Protein AF-B0R204-F1 (afdb_monomer_lite)

Radius of gyration: 13.63 Å; chains: 1; bounding box: 33×32×38 Å

Structure (mmCIF, N/CA/C/O backbone):
data_AF-B0R204-F1
#
_entry.id   AF-B0R204-F1
#
loop_
_atom_site.group_PDB
_atom_site.id
_atom_site.type_symbol
_atom_site.label_atom_id
_atom_site.label_alt_id
_atom_site.label_comp_id
_atom_site.label_asym_id
_atom_site.label_entity_id
_atom_site.label_seq_id
_atom_site.pdbx_PDB_ins_code
_atom_site.Cartn_x
_atom_site.Cartn_y
_atom_site.Cartn_z
_atom_site.occupancy
_atom_site.B_iso_or_equiv
_atom_site.auth_seq_id
_atom_site.auth_comp_id
_atom_site.auth_asym_id
_atom_site.auth_atom_id
_atom_site.pdbx_PDB_model_num
ATOM 1 N N . ILE A 1 1 ? 8.962 6.989 15.364 1.00 78.88 1 ILE A N 1
ATOM 2 C CA . ILE A 1 1 ? 8.968 5.540 15.019 1.00 78.88 1 ILE A CA 1
ATOM 3 C C . ILE A 1 1 ? 8.438 5.308 13.603 1.00 78.88 1 ILE A C 1
ATOM 5 O O . ILE A 1 1 ? 9.173 4.751 12.803 1.00 78.88 1 ILE A O 1
ATOM 9 N N . MET A 1 2 ? 7.240 5.795 13.255 1.00 85.25 2 MET A N 1
ATOM 10 C CA . MET A 1 2 ? 6.611 5.587 11.934 1.00 85.25 2 MET A CA 1
ATOM 11 C C . MET A 1 2 ? 7.482 5.983 10.736 1.00 85.25 2 MET A C 1
ATOM 13 O O . MET A 1 2 ? 7.732 5.140 9.885 1.00 85.25 2 MET A O 1
ATOM 17 N N . ASN A 1 3 ? 8.038 7.200 10.724 1.00 84.50 3 ASN A N 1
ATOM 18 C CA . ASN A 1 3 ? 8.973 7.641 9.677 1.00 84.50 3 ASN A CA 1
ATOM 19 C C . ASN A 1 3 ? 10.156 6.685 9.473 1.00 84.50 3 ASN A C 1
ATOM 21 O O . ASN A 1 3 ? 10.536 6.398 8.344 1.00 84.50 3 ASN A O 1
ATOM 25 N N . LYS A 1 4 ? 10.715 6.157 10.568 1.00 86.19 4 LYS A N 1
ATOM 26 C CA . LYS A 1 4 ? 11.833 5.213 10.509 1.00 86.19 4 LYS A CA 1
ATOM 27 C C . LYS A 1 4 ? 11.390 3.870 9.927 1.00 86.19 4 LYS A C 1
ATOM 29 O O . LYS A 1 4 ? 12.041 3.361 9.029 1.00 86.19 4 LYS A O 1
ATOM 34 N N . VAL A 1 5 ? 10.254 3.340 10.386 1.00 86.12 5 VAL A N 1
ATOM 35 C CA . VAL A 1 5 ? 9.701 2.065 9.899 1.00 86.12 5 VAL A CA 1
ATOM 36 C C . VAL A 1 5 ? 9.345 2.143 8.410 1.00 86.12 5 VAL A C 1
ATOM 38 O O . VAL A 1 5 ? 9.687 1.242 7.650 1.00 86.12 5 VAL A O 1
ATOM 41 N N . ILE A 1 6 ? 8.688 3.224 7.982 1.00 86.75 6 ILE A N 1
ATOM 42 C CA . ILE A 1 6 ? 8.312 3.441 6.578 1.00 86.75 6 ILE A CA 1
ATOM 43 C C . ILE A 1 6 ? 9.563 3.656 5.718 1.00 86.75 6 ILE A C 1
ATOM 45 O O . ILE A 1 6 ? 9.682 3.045 4.658 1.00 86.75 6 ILE A O 1
ATOM 49 N N . GLY A 1 7 ? 10.523 4.454 6.194 1.00 86.50 7 GLY A N 1
ATOM 50 C CA . GLY A 1 7 ? 11.797 4.675 5.509 1.00 86.50 7 GLY A CA 1
ATOM 51 C C . GLY A 1 7 ? 12.606 3.389 5.326 1.00 86.50 7 GLY A C 1
ATOM 52 O O . GLY A 1 7 ? 13.080 3.112 4.229 1.00 86.50 7 GLY A O 1
ATOM 53 N N . GLU A 1 8 ? 12.705 2.548 6.358 1.00 88.88 8 GLU A N 1
ATOM 54 C CA . GLU A 1 8 ? 13.385 1.247 6.273 1.00 88.88 8 GLU A CA 1
ATOM 55 C C . GLU A 1 8 ? 12.666 0.253 5.352 1.00 88.88 8 GLU A C 1
ATOM 57 O O . GLU A 1 8 ? 13.317 -0.593 4.741 1.00 88.88 8 GLU A O 1
ATOM 62 N N . PHE A 1 9 ? 11.339 0.343 5.227 1.00 89.06 9 PHE A N 1
ATOM 63 C CA . PHE A 1 9 ? 10.569 -0.481 4.292 1.00 89.06 9 PHE A CA 1
ATOM 64 C C . PHE A 1 9 ? 10.730 -0.028 2.828 1.00 89.06 9 PHE A C 1
ATOM 66 O O . PHE A 1 9 ? 10.777 -0.853 1.907 1.00 89.06 9 PHE A O 1
ATOM 73 N N . LEU A 1 10 ? 10.841 1.284 2.613 1.00 86.12 10 LEU A N 1
ATOM 74 C CA . LEU A 1 10 ? 11.077 1.900 1.307 1.00 86.12 10 LEU A CA 1
ATOM 75 C C . LEU A 1 10 ? 12.533 1.812 0.844 1.00 86.12 10 LEU A C 1
ATOM 77 O O . LEU A 1 10 ? 12.788 1.883 -0.356 1.00 86.12 10 LEU A O 1
ATOM 81 N N . SER A 1 11 ? 13.475 1.651 1.773 1.00 87.06 11 SER A N 1
ATOM 82 C CA . SER A 1 11 ? 14.903 1.648 1.472 1.00 87.06 11 SER A CA 1
ATOM 83 C C . SER A 1 11 ? 15.276 0.581 0.442 1.00 87.06 11 SER A C 1
ATOM 85 O O . SER A 1 11 ? 14.943 -0.599 0.577 1.00 87.06 11 SER A O 1
ATOM 87 N N . ASN A 1 12 ? 16.042 0.993 -0.570 1.00 79.50 12 ASN A N 1
ATOM 88 C CA . ASN A 1 12 ? 16.639 0.085 -1.552 1.00 79.50 12 ASN A CA 1
ATOM 89 C C . ASN A 1 12 ? 17.801 -0.732 -0.966 1.00 79.50 12 ASN A C 1
ATOM 91 O O . ASN A 1 12 ? 18.196 -1.732 -1.551 1.00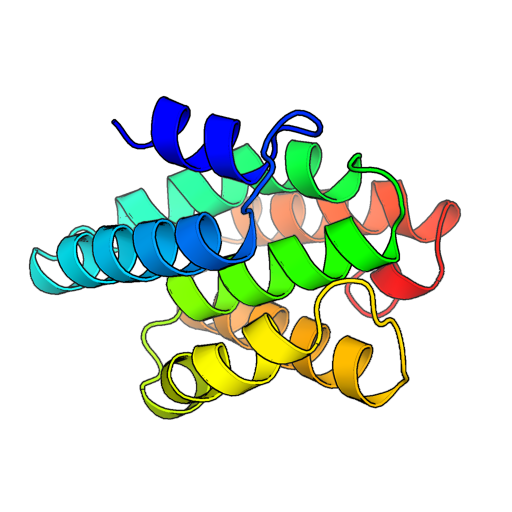 79.50 12 ASN A O 1
ATOM 95 N N . GLN A 1 13 ? 18.331 -0.326 0.192 1.00 82.31 13 GLN A N 1
ATOM 96 C CA . GLN A 1 13 ? 19.404 -1.034 0.894 1.00 82.31 13 GLN A CA 1
ATOM 97 C C . GLN A 1 13 ? 18.877 -2.104 1.859 1.00 82.31 13 GLN A C 1
ATOM 99 O O . GLN A 1 13 ? 19.670 -2.772 2.509 1.00 82.31 13 GLN A O 1
ATOM 104 N N . GLN A 1 14 ? 17.555 -2.254 1.994 1.00 84.38 14 GLN A N 1
ATOM 105 C CA . GLN A 1 14 ? 16.951 -3.215 2.912 1.00 84.38 14 GLN A CA 1
ATOM 106 C C . GLN A 1 14 ? 17.089 -4.649 2.360 1.00 84.38 14 GLN A C 1
ATOM 108 O O . GLN A 1 14 ? 16.403 -4.971 1.388 1.00 84.38 14 GLN A O 1
ATOM 113 N N . PRO A 1 15 ? 17.897 -5.543 2.970 1.00 84.81 15 PRO A N 1
ATOM 114 C CA . PRO A 1 15 ? 18.040 -6.926 2.503 1.00 84.81 15 PRO A CA 1
ATOM 115 C C . PRO A 1 15 ? 16.771 -7.770 2.699 1.00 84.81 15 PRO A C 1
ATOM 117 O O . PRO A 1 15 ? 16.569 -8.756 1.991 1.00 84.81 15 PRO A O 1
ATOM 120 N N . HIS A 1 16 ? 15.899 -7.396 3.646 1.00 89.62 16 HIS A N 1
ATOM 121 C CA . HIS A 1 16 ? 14.717 -8.185 4.013 1.00 89.62 16 HIS A CA 1
ATOM 122 C C . HIS A 1 16 ? 13.413 -7.361 4.022 1.00 89.62 16 HIS A C 1
ATOM 124 O O . HIS A 1 16 ? 12.764 -7.217 5.065 1.00 89.62 16 HIS A O 1
ATOM 130 N N . PRO A 1 17 ? 12.960 -6.834 2.868 1.00 89.44 17 PRO A N 1
ATOM 131 C CA . PRO A 1 17 ? 11.758 -5.996 2.792 1.00 89.44 17 PRO A CA 1
ATOM 132 C C . PRO A 1 17 ? 10.476 -6.747 3.194 1.00 89.44 17 PRO A C 1
ATOM 134 O O . PRO A 1 17 ? 9.535 -6.139 3.698 1.00 89.44 17 PRO A O 1
ATOM 137 N N . GLN A 1 18 ? 10.444 -8.075 3.047 1.00 92.25 18 GLN A N 1
ATOM 138 C CA . GLN A 1 18 ? 9.346 -8.940 3.503 1.00 92.25 18 GLN A CA 1
ATOM 139 C C . GLN A 1 18 ? 9.148 -8.895 5.027 1.00 92.25 18 GLN A C 1
ATOM 141 O O . GLN A 1 18 ? 8.021 -8.786 5.519 1.00 92.25 18 GLN A O 1
ATOM 146 N N . LEU A 1 19 ? 10.246 -8.930 5.790 1.00 91.31 19 LEU A N 1
ATOM 147 C CA . LEU A 1 19 ? 10.186 -8.795 7.246 1.00 91.31 19 LEU A CA 1
ATOM 148 C C . LEU A 1 19 ? 9.665 -7.409 7.616 1.00 91.31 19 LEU A C 1
ATOM 150 O O . LEU A 1 19 ? 8.789 -7.290 8.475 1.00 91.31 19 LEU A O 1
ATOM 154 N N . MET A 1 20 ? 10.106 -6.378 6.893 1.00 93.25 20 MET A N 1
ATOM 155 C CA . MET A 1 20 ? 9.624 -5.022 7.127 1.00 93.25 20 MET A CA 1
ATOM 156 C C . MET A 1 20 ? 8.152 -4.814 6.791 1.00 93.25 20 MET A C 1
ATOM 158 O O . MET A 1 20 ? 7.466 -4.148 7.563 1.00 93.25 20 MET A O 1
ATOM 162 N N . ALA A 1 21 ? 7.622 -5.452 5.745 1.00 93.00 21 ALA A N 1
ATOM 163 C CA . ALA A 1 21 ? 6.180 -5.470 5.492 1.00 93.00 21 ALA A CA 1
ATOM 164 C C . ALA A 1 21 ? 5.406 -6.032 6.702 1.00 93.00 21 ALA A C 1
ATOM 166 O O . ALA A 1 21 ? 4.369 -5.502 7.099 1.00 93.00 21 ALA A O 1
ATOM 167 N N . THR A 1 22 ? 5.953 -7.065 7.348 1.00 93.81 22 THR A N 1
ATOM 168 C CA . THR A 1 22 ? 5.356 -7.678 8.544 1.00 93.81 22 THR A CA 1
ATOM 169 C C . THR A 1 22 ? 5.423 -6.750 9.762 1.00 93.81 22 THR A C 1
ATOM 171 O O . THR A 1 22 ? 4.487 -6.704 10.566 1.00 93.81 22 THR A O 1
ATOM 174 N N . VAL A 1 23 ? 6.511 -5.988 9.910 1.00 93.88 23 VAL A N 1
ATOM 175 C CA . VAL A 1 23 ? 6.644 -4.967 10.962 1.00 93.88 23 VAL A CA 1
ATOM 176 C C . VAL A 1 23 ? 5.626 -3.849 10.748 1.00 93.88 23 VAL A C 1
ATOM 178 O O . VAL A 1 23 ? 4.881 -3.540 11.676 1.00 93.88 23 VAL A O 1
ATOM 181 N N . VAL A 1 24 ? 5.529 -3.299 9.533 1.00 94.62 24 VAL A N 1
ATOM 182 C CA . VAL A 1 24 ? 4.529 -2.279 9.174 1.00 94.62 24 VAL A CA 1
ATOM 183 C C . VAL A 1 24 ? 3.119 -2.774 9.500 1.00 94.62 24 VAL A C 1
ATOM 185 O O . VAL A 1 24 ? 2.366 -2.076 10.178 1.00 94.62 24 VAL A O 1
ATOM 188 N N . PHE A 1 25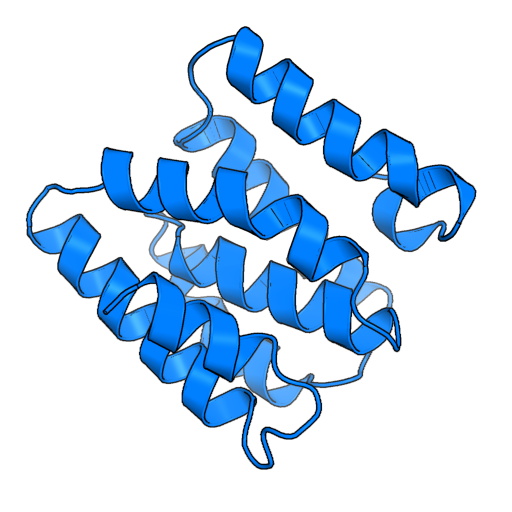 ? 2.789 -4.011 9.120 1.00 94.75 25 PHE A N 1
ATOM 189 C CA . PHE A 1 25 ? 1.492 -4.617 9.416 1.00 94.75 25 PHE A CA 1
ATOM 190 C C . PHE A 1 25 ? 1.171 -4.666 10.911 1.00 94.75 25 PHE A C 1
ATOM 192 O O . PHE A 1 25 ? 0.054 -4.332 11.320 1.00 94.75 25 PHE A O 1
ATOM 199 N N . LYS A 1 26 ? 2.140 -5.078 11.738 1.00 94.50 26 LYS A N 1
ATOM 200 C CA . LYS A 1 26 ? 1.982 -5.137 13.198 1.00 94.50 26 LYS A CA 1
ATOM 201 C C . LYS A 1 26 ? 1.837 -3.743 13.803 1.00 94.50 26 LYS A C 1
ATOM 203 O O . LYS A 1 26 ? 0.973 -3.554 14.656 1.00 94.50 26 LYS A O 1
ATOM 208 N N . VAL A 1 27 ? 2.639 -2.779 13.351 1.00 94.31 27 VAL A N 1
ATOM 209 C CA . VAL A 1 27 ? 2.586 -1.390 13.826 1.00 94.31 27 VAL A CA 1
ATOM 210 C C . VAL A 1 27 ? 1.231 -0.767 13.494 1.00 94.31 27 VAL A C 1
ATOM 212 O O . VAL A 1 27 ? 0.560 -0.267 14.392 1.00 94.31 27 VAL A O 1
ATOM 215 N N . PHE A 1 28 ? 0.769 -0.876 12.247 1.00 93.81 28 PHE A N 1
ATOM 216 C CA . PHE A 1 28 ? -0.527 -0.329 11.832 1.00 93.81 28 PHE A CA 1
ATOM 217 C C . PHE A 1 28 ? -1.679 -1.054 12.535 1.00 93.81 28 PHE A C 1
ATOM 219 O O . PHE A 1 28 ? -2.616 -0.423 13.018 1.00 93.81 28 PHE A O 1
ATOM 226 N N . GLY A 1 29 ? -1.581 -2.378 12.689 1.00 92.94 29 GLY A N 1
ATOM 227 C CA . GLY A 1 29 ? -2.541 -3.158 13.469 1.00 92.94 29 GLY A CA 1
ATOM 228 C C . GLY A 1 29 ? -2.637 -2.714 14.932 1.00 92.94 29 GLY A C 1
ATOM 229 O O . GLY A 1 29 ? -3.734 -2.681 15.483 1.00 92.94 29 GLY A O 1
ATOM 230 N N . ASN A 1 30 ? -1.517 -2.345 15.559 1.00 93.62 30 ASN A N 1
ATOM 231 C CA . ASN A 1 30 ? -1.497 -1.802 16.917 1.00 93.62 30 ASN A CA 1
ATOM 232 C C . ASN A 1 30 ? -2.152 -0.410 16.970 1.00 93.62 30 ASN A C 1
ATOM 234 O O . ASN A 1 30 ? -3.019 -0.178 17.809 1.00 93.62 30 ASN A O 1
ATOM 238 N N . LEU A 1 31 ? -1.833 0.470 16.015 1.00 92.56 31 LEU A N 1
ATOM 239 C CA . LEU A 1 31 ? -2.445 1.798 15.913 1.00 92.56 31 LEU A CA 1
ATOM 240 C C . LEU A 1 31 ? -3.972 1.722 15.785 1.00 92.56 31 LEU A C 1
ATOM 242 O O . LEU A 1 31 ? -4.673 2.417 16.517 1.00 92.56 31 LEU A O 1
ATOM 246 N N . HIS A 1 32 ? -4.501 0.832 14.939 1.00 91.75 32 HIS A N 1
ATOM 247 C CA . HIS A 1 32 ? -5.951 0.633 14.834 1.00 91.75 32 HIS A CA 1
ATOM 248 C C . HIS A 1 32 ? -6.580 0.134 16.137 1.00 91.75 32 HIS A C 1
ATOM 250 O O . HIS A 1 32 ? -7.650 0.608 16.510 1.00 91.75 32 HIS A O 1
ATOM 256 N N . ARG A 1 33 ? -5.926 -0.792 16.854 1.00 91.56 33 ARG A N 1
ATOM 257 C CA . ARG A 1 33 ? -6.419 -1.282 18.157 1.00 91.56 33 ARG A CA 1
ATOM 258 C C . ARG A 1 33 ? -6.474 -0.179 19.212 1.00 91.56 33 ARG A C 1
ATOM 260 O O . ARG A 1 33 ? -7.362 -0.209 20.053 1.00 91.56 33 ARG A O 1
ATOM 267 N N . ASN A 1 34 ? -5.582 0.804 19.124 1.00 93.19 34 ASN A N 1
ATOM 268 C CA . ASN A 1 34 ? -5.559 1.968 20.011 1.00 93.19 34 ASN A CA 1
ATOM 269 C C . ASN A 1 34 ? -6.449 3.123 19.514 1.00 93.19 34 ASN A C 1
ATOM 271 O O . ASN A 1 34 ? -6.336 4.236 20.021 1.00 93.19 34 ASN A O 1
ATOM 275 N N . GLY A 1 35 ? -7.284 2.906 18.490 1.00 90.19 35 GLY A N 1
ATOM 276 C CA . GLY A 1 35 ? -8.164 3.936 17.928 1.00 90.19 35 GLY A CA 1
ATOM 277 C C . GLY A 1 35 ? -7.459 5.000 17.074 1.00 90.19 35 GLY A C 1
ATOM 278 O O . GLY A 1 35 ? -8.094 5.961 16.654 1.00 90.19 35 GLY A O 1
ATOM 279 N N . GLN A 1 36 ? -6.171 4.837 16.754 1.00 90.88 36 GLN A N 1
ATOM 280 C CA . GLN A 1 36 ? -5.362 5.808 15.998 1.00 90.88 36 GLN A CA 1
ATOM 281 C C . GLN A 1 36 ? -5.477 5.626 14.473 1.00 90.88 36 GLN A C 1
ATOM 283 O O . GLN A 1 36 ? -4.497 5.739 13.734 1.00 90.88 36 GLN A O 1
ATOM 288 N N . THR A 1 37 ? -6.681 5.331 13.976 1.00 89.19 37 THR A N 1
ATOM 289 C CA . THR A 1 37 ? -6.931 5.096 12.542 1.00 89.19 37 THR A CA 1
ATOM 290 C C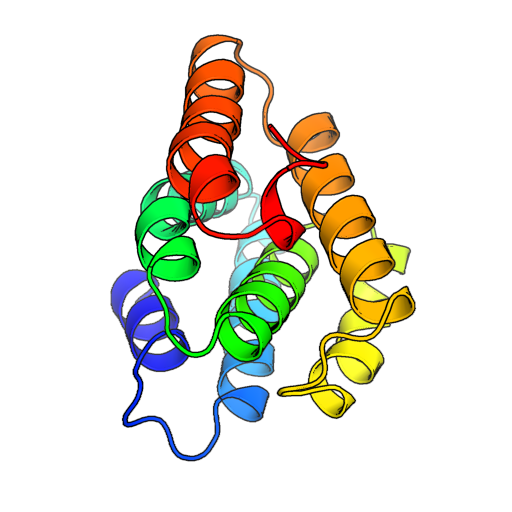 . THR A 1 37 ? -6.630 6.334 11.695 1.00 89.19 37 THR A C 1
ATOM 292 O O . THR A 1 37 ? -6.063 6.200 10.613 1.00 89.19 37 THR A O 1
ATOM 295 N N . GLN A 1 38 ? -6.921 7.536 12.204 1.00 89.25 38 GLN A N 1
ATOM 296 C CA . GLN A 1 38 ? -6.583 8.782 11.510 1.00 89.25 38 GLN A CA 1
ATOM 297 C C . GLN A 1 38 ? -5.069 8.911 11.294 1.00 89.25 38 GLN A C 1
ATOM 299 O O . GLN A 1 38 ? -4.627 9.205 10.191 1.00 89.25 38 GLN A O 1
ATOM 304 N N . SER A 1 39 ? -4.260 8.587 12.306 1.00 90.38 39 SER A N 1
ATOM 305 C CA . SER A 1 39 ? -2.804 8.635 12.172 1.00 90.38 39 SER A CA 1
ATOM 306 C C . SER A 1 39 ? -2.289 7.647 11.125 1.00 90.38 39 SER A C 1
ATOM 308 O O . SER A 1 39 ? -1.389 7.989 10.365 1.00 90.38 39 SER A O 1
ATOM 310 N N . VAL A 1 40 ? -2.857 6.435 11.048 1.00 91.44 40 VAL A N 1
ATOM 311 C CA . VAL A 1 40 ? -2.506 5.464 9.991 1.00 91.44 40 VAL A CA 1
ATOM 312 C C . VAL A 1 40 ? -2.774 6.061 8.614 1.00 91.44 40 VAL A C 1
ATOM 314 O O . VAL A 1 40 ? -1.901 6.026 7.750 1.00 91.44 40 VAL A O 1
ATOM 317 N N . ARG A 1 41 ? -3.953 6.656 8.429 1.00 90.94 41 ARG A N 1
ATOM 318 C CA . ARG A 1 41 ? -4.343 7.307 7.181 1.00 90.94 41 ARG A CA 1
ATOM 319 C C . ARG A 1 41 ? -3.380 8.432 6.790 1.00 90.94 41 ARG A C 1
ATOM 321 O O . ARG A 1 41 ? -2.937 8.463 5.642 1.00 90.94 41 ARG A O 1
ATOM 328 N N . ASP A 1 42 ? -3.033 9.315 7.722 1.00 91.06 42 ASP A N 1
ATOM 329 C CA . ASP A 1 42 ? -2.131 10.444 7.464 1.00 91.06 42 ASP A CA 1
ATOM 330 C C . ASP A 1 42 ? -0.744 9.948 7.028 1.00 91.06 42 ASP A C 1
ATOM 332 O O . ASP A 1 42 ? -0.189 10.411 6.030 1.00 91.06 42 ASP A O 1
ATOM 336 N N . TRP A 1 43 ? -0.218 8.926 7.714 1.00 91.81 43 TRP A N 1
ATOM 337 C CA . TRP A 1 43 ? 1.039 8.280 7.336 1.00 91.81 43 TRP A CA 1
ATOM 338 C C . TRP A 1 43 ? 0.976 7.627 5.961 1.00 91.81 43 TRP A C 1
ATOM 340 O O . TRP A 1 43 ? 1.967 7.669 5.226 1.00 91.81 43 TRP A O 1
ATOM 350 N N . VAL A 1 44 ? -0.166 7.036 5.602 1.00 92.38 44 VAL A N 1
ATOM 351 C CA . VAL A 1 44 ? -0.339 6.450 4.275 1.00 92.38 44 VAL A CA 1
ATOM 352 C C . VAL A 1 44 ? -0.257 7.531 3.209 1.00 92.38 44 VAL A C 1
ATOM 354 O O . VAL A 1 44 ? 0.593 7.428 2.328 1.00 92.38 44 VAL A O 1
ATOM 357 N N . MET A 1 45 ? -1.062 8.589 3.338 1.00 90.81 45 MET A N 1
ATOM 358 C CA . MET A 1 45 ? -1.123 9.697 2.380 1.00 90.81 45 MET A CA 1
ATOM 359 C C . MET A 1 45 ? 0.235 10.381 2.185 1.00 90.81 45 MET A C 1
ATOM 361 O O . MET A 1 45 ? 0.645 10.597 1.047 1.00 90.81 45 MET A O 1
ATOM 365 N N . LEU A 1 46 ? 0.967 10.650 3.273 1.00 90.81 46 LEU A N 1
ATOM 366 C CA . LEU A 1 46 ? 2.301 11.265 3.222 1.00 90.81 46 LEU A CA 1
ATOM 367 C C . LEU A 1 46 ? 3.348 10.397 2.513 1.00 90.81 46 LEU A C 1
ATOM 369 O O . LEU A 1 46 ? 4.344 10.916 2.015 1.00 90.81 46 LEU A O 1
ATOM 373 N N . SER A 1 47 ? 3.146 9.080 2.481 1.00 90.81 47 SER A N 1
ATOM 374 C CA . SER A 1 47 ? 4.135 8.140 1.948 1.00 90.81 47 SER A CA 1
ATOM 375 C C . SER A 1 47 ? 3.876 7.747 0.493 1.00 90.81 47 SER A C 1
ATOM 377 O O . SER A 1 47 ? 4.776 7.192 -0.136 1.00 90.81 47 SER A O 1
ATOM 379 N N . LEU A 1 48 ? 2.679 8.009 -0.053 1.00 89.94 48 LEU A N 1
ATOM 380 C CA . LEU A 1 48 ? 2.270 7.533 -1.384 1.00 89.94 48 LEU A CA 1
ATOM 381 C C . LEU A 1 48 ? 3.245 7.952 -2.488 1.00 89.94 48 LEU A C 1
ATOM 383 O O . LEU A 1 48 ? 3.673 7.105 -3.270 1.00 89.94 48 LEU A O 1
ATOM 387 N N . SER A 1 49 ? 3.643 9.225 -2.517 1.00 87.88 49 SER A N 1
ATOM 388 C CA . SER A 1 49 ? 4.596 9.743 -3.504 1.00 87.88 49 SER A CA 1
ATOM 389 C C . SER A 1 49 ? 5.921 8.975 -3.460 1.00 87.88 49 SER A C 1
ATOM 391 O O . SER A 1 49 ? 6.382 8.484 -4.491 1.00 87.88 49 SER A O 1
ATOM 393 N N . ASN A 1 50 ? 6.471 8.763 -2.262 1.00 88.94 50 ASN A N 1
ATOM 394 C CA . ASN A 1 50 ? 7.725 8.035 -2.060 1.00 88.94 50 ASN A CA 1
ATOM 395 C C . ASN A 1 50 ? 7.641 6.586 -2.561 1.00 88.94 50 ASN A C 1
ATOM 397 O O . ASN A 1 50 ? 8.590 6.074 -3.151 1.00 88.94 50 ASN A O 1
ATOM 401 N N . PHE A 1 51 ? 6.500 5.922 -2.362 1.00 86.75 51 PHE A N 1
ATOM 402 C CA . PHE A 1 51 ? 6.290 4.573 -2.882 1.00 86.75 51 PHE A CA 1
ATOM 403 C C . PHE A 1 51 ? 6.209 4.539 -4.409 1.00 86.75 51 PHE A C 1
ATOM 405 O O . PHE A 1 51 ? 6.815 3.663 -5.022 1.00 86.75 51 PHE A O 1
ATOM 412 N N . THR A 1 52 ? 5.478 5.470 -5.028 1.00 86.38 52 THR A N 1
ATOM 413 C CA . THR A 1 52 ? 5.300 5.491 -6.492 1.00 86.38 52 THR A CA 1
ATOM 414 C C . THR A 1 52 ? 6.594 5.776 -7.258 1.00 86.38 52 THR A C 1
ATOM 416 O O . THR A 1 52 ? 6.740 5.334 -8.393 1.00 86.38 52 THR A O 1
ATOM 419 N N . GLN A 1 53 ? 7.555 6.452 -6.623 1.00 85.56 53 GLN A N 1
ATOM 420 C CA . GLN A 1 53 ? 8.875 6.750 -7.189 1.00 85.56 53 GLN A CA 1
ATOM 421 C C . GLN A 1 53 ? 9.883 5.598 -7.031 1.00 85.56 53 GLN A C 1
ATOM 423 O O . GLN A 1 53 ? 10.995 5.672 -7.557 1.00 85.56 53 GLN A O 1
ATOM 428 N N . ARG A 1 54 ? 9.531 4.526 -6.307 1.00 84.44 54 ARG A N 1
ATOM 429 C CA . ARG A 1 54 ? 10.420 3.379 -6.094 1.00 84.44 54 ARG A CA 1
ATOM 430 C C . ARG A 1 54 ? 10.640 2.610 -7.401 1.00 84.44 54 ARG A C 1
ATOM 432 O O . ARG A 1 54 ? 9.700 2.310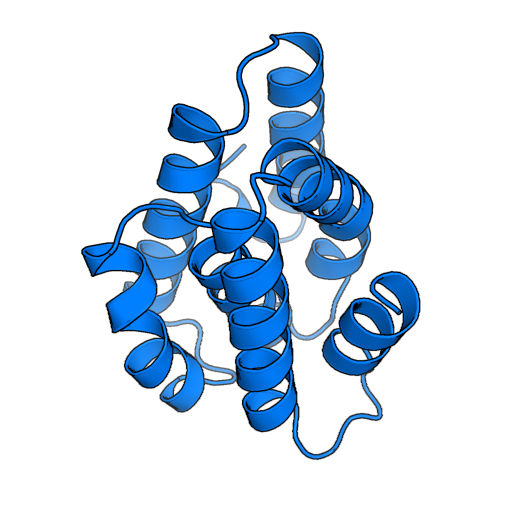 -8.132 1.00 84.44 54 ARG A O 1
ATOM 439 N N . THR A 1 55 ? 11.881 2.203 -7.648 1.00 81.88 55 THR A N 1
ATOM 440 C CA . THR A 1 55 ? 12.257 1.334 -8.770 1.00 81.88 55 THR A CA 1
ATOM 441 C C . THR A 1 55 ? 12.806 -0.005 -8.256 1.00 81.88 55 THR A C 1
ATOM 443 O O . THR A 1 55 ? 13.474 -0.033 -7.221 1.00 81.88 55 THR A O 1
ATOM 446 N N . PRO A 1 56 ? 12.525 -1.140 -8.929 1.00 88.06 56 PRO A N 1
ATOM 447 C CA . PRO A 1 56 ? 11.648 -1.298 -10.098 1.00 88.06 56 PRO A CA 1
ATOM 448 C C . PRO A 1 56 ? 10.150 -1.181 -9.746 1.00 88.06 56 PRO A C 1
ATOM 450 O O . PRO A 1 56 ? 9.758 -1.410 -8.602 1.00 88.06 56 PRO A O 1
ATOM 453 N N . VAL A 1 57 ? 9.292 -0.892 -10.735 1.00 88.75 57 VAL A N 1
ATOM 454 C CA . VAL A 1 57 ? 7.838 -0.687 -10.521 1.00 88.75 57 VAL A CA 1
ATOM 455 C C . VAL A 1 57 ? 7.159 -1.903 -9.887 1.00 88.75 57 VAL A C 1
ATOM 457 O O . VAL A 1 57 ? 6.289 -1.749 -9.033 1.00 88.75 57 VAL A O 1
ATOM 460 N N . ALA A 1 58 ? 7.600 -3.120 -10.214 1.00 89.94 58 ALA A N 1
ATOM 461 C CA . ALA A 1 58 ? 7.109 -4.330 -9.556 1.00 89.94 58 ALA A CA 1
ATOM 462 C C . ALA A 1 58 ? 7.284 -4.273 -8.024 1.00 89.94 58 ALA A C 1
ATOM 464 O O . ALA A 1 58 ? 6.377 -4.639 -7.276 1.00 89.94 58 ALA A O 1
ATOM 465 N N . MET A 1 59 ? 8.416 -3.743 -7.546 1.00 91.00 59 MET A N 1
ATOM 466 C CA . MET A 1 59 ? 8.657 -3.536 -6.116 1.00 91.00 59 MET A CA 1
ATOM 467 C C . MET A 1 59 ? 7.839 -2.380 -5.544 1.00 91.00 59 MET A C 1
ATOM 469 O O . MET A 1 59 ? 7.390 -2.486 -4.403 1.00 91.00 59 MET A O 1
ATOM 473 N N . ALA A 1 60 ? 7.608 -1.306 -6.299 1.00 90.88 60 ALA A N 1
ATOM 474 C CA . ALA A 1 60 ? 6.720 -0.221 -5.879 1.00 90.88 60 ALA A CA 1
ATOM 475 C C . ALA A 1 60 ? 5.287 -0.723 -5.646 1.00 90.88 60 ALA A C 1
ATOM 477 O O . ALA A 1 60 ? 4.741 -0.548 -4.556 1.00 90.88 60 ALA A O 1
ATOM 478 N N . ILE A 1 61 ? 4.721 -1.437 -6.625 1.00 91.88 61 ILE A N 1
ATOM 479 C CA . ILE A 1 61 ? 3.370 -2.008 -6.561 1.00 91.88 61 ILE A CA 1
ATOM 480 C C . ILE A 1 61 ? 3.253 -3.020 -5.423 1.00 91.88 61 ILE A C 1
ATOM 482 O O . ILE A 1 61 ? 2.310 -2.952 -4.631 1.00 91.88 61 ILE A O 1
ATOM 486 N N . TRP A 1 62 ? 4.223 -3.926 -5.284 1.00 94.94 62 TRP A N 1
ATOM 487 C CA . TRP A 1 62 ? 4.250 -4.875 -4.172 1.00 94.94 62 TRP A CA 1
ATOM 488 C C . TRP A 1 62 ? 4.292 -4.161 -2.812 1.00 94.94 62 TRP A C 1
ATOM 490 O O . TRP A 1 62 ? 3.516 -4.488 -1.911 1.00 94.94 62 TRP A O 1
ATOM 500 N N . SER A 1 63 ? 5.142 -3.138 -2.676 1.00 94.12 63 SER A N 1
ATOM 501 C CA . SER A 1 63 ? 5.286 -2.388 -1.425 1.00 94.12 63 SER A CA 1
ATOM 502 C C . SER A 1 63 ? 4.004 -1.639 -1.070 1.00 94.12 63 SER A C 1
ATOM 504 O O . SER A 1 63 ? 3.539 -1.740 0.063 1.00 94.12 63 SER A O 1
ATOM 506 N N . LEU A 1 64 ? 3.396 -0.951 -2.043 1.00 94.06 64 LEU A N 1
ATOM 507 C CA . LEU A 1 64 ? 2.110 -0.271 -1.878 1.00 94.06 64 LEU A CA 1
ATOM 508 C C . LEU A 1 64 ? 0.994 -1.240 -1.504 1.00 94.06 64 LEU A C 1
ATOM 510 O O . LEU A 1 64 ? 0.190 -0.938 -0.629 1.00 94.06 64 LEU A O 1
ATOM 514 N N . THR A 1 65 ? 0.954 -2.416 -2.130 1.00 95.25 65 THR A N 1
ATOM 515 C CA . THR A 1 65 ? -0.058 -3.434 -1.825 1.00 95.25 65 THR A CA 1
ATOM 516 C C . THR A 1 65 ? 0.067 -3.897 -0.375 1.00 95.25 65 THR A C 1
ATOM 518 O O . THR A 1 65 ? -0.913 -3.865 0.367 1.00 95.25 65 THR A O 1
ATOM 521 N N . CYS A 1 66 ? 1.278 -4.244 0.074 1.00 95.75 66 CYS A N 1
ATOM 522 C CA . CYS A 1 66 ? 1.551 -4.580 1.476 1.00 95.75 66 CYS A CA 1
ATOM 523 C C . CYS A 1 66 ? 1.179 -3.433 2.429 1.00 95.75 66 CYS A C 1
ATOM 525 O O . CYS A 1 66 ? 0.648 -3.669 3.517 1.00 95.75 66 CYS A O 1
ATOM 527 N N . PHE A 1 67 ? 1.440 -2.193 2.019 1.00 95.31 67 PHE A N 1
ATOM 528 C CA . PHE A 1 67 ? 1.174 -0.995 2.804 1.00 95.31 67 PHE A CA 1
ATOM 529 C C . PHE A 1 67 ? -0.329 -0.727 2.968 1.00 95.31 67 PHE A C 1
ATOM 531 O O . PHE A 1 67 ? -0.801 -0.560 4.092 1.00 95.31 67 PHE A O 1
ATOM 538 N N . PHE A 1 68 ? -1.106 -0.799 1.884 1.00 95.88 68 PHE A N 1
ATOM 539 C CA . PHE A 1 68 ? -2.564 -0.665 1.926 1.00 95.88 68 PHE A CA 1
ATOM 540 C C . PHE A 1 68 ? -3.232 -1.804 2.697 1.00 95.88 68 PHE A C 1
ATOM 542 O O . PHE A 1 68 ? -4.104 -1.552 3.525 1.00 95.88 68 PHE A O 1
ATOM 549 N N . ILE A 1 69 ? -2.783 -3.050 2.509 1.00 95.88 69 ILE A N 1
ATOM 550 C CA . ILE A 1 69 ? -3.272 -4.190 3.299 1.00 95.88 69 ILE A CA 1
ATOM 551 C C . ILE A 1 69 ? -2.997 -3.973 4.794 1.00 95.88 69 ILE A C 1
ATOM 553 O O . ILE A 1 69 ? -3.847 -4.268 5.633 1.00 95.88 69 ILE A O 1
ATOM 557 N N . SER A 1 70 ? -1.827 -3.429 5.138 1.00 94.75 70 SER A N 1
ATOM 558 C CA . SER A 1 70 ? -1.466 -3.113 6.525 1.00 94.75 70 SER A CA 1
ATOM 559 C C . SER A 1 70 ? -2.345 -2.029 7.136 1.00 94.75 70 SER A C 1
ATOM 561 O O . SER A 1 70 ? -2.682 -2.121 8.322 1.00 94.75 70 SER A O 1
ATOM 563 N N . ALA A 1 71 ? -2.728 -1.041 6.327 1.00 94.38 71 ALA A N 1
ATOM 564 C CA . ALA A 1 71 ? -3.592 0.063 6.721 1.00 94.38 71 ALA A CA 1
ATOM 565 C C . ALA A 1 71 ? -5.070 -0.315 6.769 1.00 94.38 71 ALA A C 1
ATOM 567 O O . ALA A 1 71 ? -5.827 0.336 7.470 1.00 94.38 71 ALA A O 1
ATOM 568 N N . SER A 1 72 ? -5.507 -1.350 6.056 1.00 94.00 72 SER A N 1
ATOM 569 C CA . SER A 1 72 ? -6.922 -1.715 6.009 1.00 94.00 72 SER A CA 1
ATOM 570 C C . SER A 1 72 ? -7.458 -2.174 7.372 1.00 94.00 72 SER A C 1
ATOM 572 O O . SER A 1 72 ? -6.777 -2.858 8.141 1.00 94.00 72 SER A O 1
ATOM 574 N N . THR A 1 73 ? -8.720 -1.854 7.659 1.00 91.19 73 THR A N 1
ATOM 575 C CA . THR A 1 73 ? -9.483 -2.393 8.800 1.00 91.19 73 THR A CA 1
ATOM 576 C C . THR A 1 73 ? -10.235 -3.682 8.441 1.00 91.19 73 THR A C 1
ATOM 578 O O . THR A 1 73 ? -10.728 -4.383 9.328 1.00 91.19 73 THR A O 1
ATOM 581 N N . ASN A 1 74 ? -10.284 -4.047 7.156 1.00 92.94 74 ASN A N 1
ATOM 582 C CA . ASN A 1 74 ? -10.962 -5.234 6.653 1.00 92.94 74 ASN A CA 1
ATOM 583 C C . ASN A 1 74 ? -10.149 -6.504 6.956 1.00 92.94 74 ASN A C 1
ATOM 585 O O . ASN A 1 74 ? -9.065 -6.726 6.413 1.00 92.94 74 ASN A O 1
ATOM 589 N N . LYS A 1 75 ? -10.692 -7.380 7.810 1.00 91.06 75 LYS A N 1
ATOM 590 C CA . LYS A 1 75 ? -10.017 -8.611 8.261 1.00 91.06 75 LYS A CA 1
ATOM 591 C C . LYS A 1 75 ? -9.630 -9.544 7.108 1.00 91.06 75 LYS A C 1
ATOM 593 O O . LYS A 1 75 ? -8.568 -10.159 7.171 1.00 91.06 75 LYS A O 1
ATOM 598 N N . TRP A 1 76 ? -10.453 -9.626 6.063 1.00 93.38 76 TRP A N 1
ATOM 599 C CA . TRP A 1 76 ? -10.204 -10.495 4.911 1.00 93.38 76 TRP A CA 1
ATOM 600 C C . TRP A 1 76 ? -9.053 -9.981 4.059 1.00 93.38 76 TRP A C 1
ATOM 602 O O . TRP A 1 76 ? -8.165 -10.744 3.690 1.00 93.38 76 TRP A O 1
ATOM 612 N N . LEU A 1 77 ? -9.023 -8.668 3.819 1.00 93.50 77 LEU A N 1
ATOM 613 C CA . LEU A 1 77 ? -7.929 -8.040 3.089 1.00 93.50 77 LEU A CA 1
ATOM 614 C C . LEU A 1 77 ? -6.614 -8.166 3.867 1.00 93.50 77 LEU A C 1
ATOM 616 O O . LEU A 1 77 ? -5.599 -8.561 3.302 1.00 93.50 77 LEU A O 1
ATOM 620 N N . ARG A 1 78 ? -6.645 -7.936 5.186 1.00 94.00 78 ARG A N 1
ATOM 621 C CA . ARG A 1 78 ? -5.487 -8.130 6.076 1.00 94.00 78 ARG A CA 1
ATOM 622 C C . ARG A 1 78 ? -4.937 -9.560 6.047 1.00 94.00 78 ARG A C 1
ATOM 624 O O . ARG A 1 78 ? -3.724 -9.735 6.134 1.00 94.00 78 ARG A O 1
ATOM 631 N N . ALA A 1 79 ? -5.797 -10.572 5.913 1.00 93.44 79 ALA A N 1
ATOM 632 C CA . ALA A 1 79 ? -5.381 -11.973 5.834 1.00 93.44 79 ALA A CA 1
ATOM 633 C C . ALA A 1 79 ? -4.597 -12.301 4.548 1.00 93.44 79 ALA A C 1
ATOM 635 O O . ALA A 1 79 ? -3.795 -13.233 4.549 1.00 93.44 79 ALA A O 1
ATOM 636 N N . LEU A 1 80 ? -4.761 -11.513 3.477 1.00 93.75 80 LEU A N 1
ATOM 637 C CA . LEU A 1 80 ? -4.025 -11.698 2.221 1.00 93.75 80 LEU A CA 1
ATOM 638 C C . LEU A 1 80 ? -2.543 -11.311 2.315 1.00 93.75 80 LEU A C 1
ATOM 640 O O . LEU A 1 80 ? -1.780 -11.641 1.408 1.00 93.75 80 LEU A O 1
ATOM 644 N N . LEU A 1 81 ? -2.106 -10.642 3.389 1.00 93.88 81 LEU A N 1
ATOM 645 C CA . LEU A 1 81 ? -0.737 -10.133 3.482 1.00 93.88 81 LEU A CA 1
ATOM 646 C C . LEU A 1 81 ? 0.320 -11.229 3.298 1.00 93.88 81 LEU A C 1
ATOM 648 O O . LEU A 1 81 ? 1.279 -11.026 2.559 1.00 93.88 81 LEU A O 1
ATOM 652 N N . SER A 1 82 ? 0.156 -12.384 3.950 1.00 93.50 82 SER A N 1
ATOM 653 C CA . SER A 1 82 ? 1.127 -13.484 3.863 1.00 93.50 82 SER A CA 1
ATOM 654 C C . SER A 1 82 ? 1.298 -13.976 2.425 1.00 93.50 82 SER A C 1
ATOM 656 O O . SER A 1 82 ? 2.416 -14.239 1.985 1.00 93.50 82 SER A O 1
ATOM 658 N N . HIS A 1 83 ? 0.200 -14.031 1.669 1.00 94.31 83 HIS A N 1
ATOM 659 C CA . HIS A 1 83 ? 0.221 -14.376 0.256 1.00 94.31 83 HIS A CA 1
ATOM 660 C C . HIS A 1 83 ? 0.967 -13.321 -0.572 1.00 94.31 83 HIS A C 1
ATOM 662 O O . HIS A 1 83 ? 1.844 -13.672 -1.358 1.00 94.31 83 HIS A O 1
ATOM 668 N N . VAL A 1 84 ? 0.672 -12.033 -0.365 1.00 94.69 84 VAL A N 1
ATOM 669 C CA . VAL A 1 84 ? 1.312 -10.932 -1.106 1.00 94.69 84 VAL A CA 1
ATOM 670 C C . VAL A 1 84 ? 2.810 -10.844 -0.803 1.00 94.69 84 VAL A C 1
ATOM 672 O O . VAL A 1 84 ? 3.607 -10.660 -1.721 1.00 94.69 84 VAL A O 1
ATOM 675 N N . ILE A 1 85 ? 3.235 -11.049 0.449 1.00 94.50 85 ILE A N 1
ATOM 676 C CA . ILE A 1 85 ? 4.658 -11.044 0.834 1.00 94.50 85 ILE A CA 1
ATOM 677 C C . ILE A 1 85 ? 5.468 -12.071 0.024 1.00 94.50 85 ILE A C 1
ATOM 679 O O . ILE A 1 85 ? 6.563 -11.758 -0.451 1.00 94.50 85 ILE A O 1
ATOM 683 N N . ASN A 1 86 ? 4.908 -13.262 -0.208 1.00 93.56 86 ASN A N 1
ATOM 684 C CA . ASN A 1 86 ? 5.551 -14.330 -0.985 1.00 93.56 86 ASN A CA 1
ATOM 685 C C . ASN A 1 86 ? 5.632 -14.041 -2.494 1.00 93.56 86 ASN A C 1
ATOM 687 O O . ASN A 1 86 ? 6.296 -14.767 -3.232 1.00 93.56 86 ASN A O 1
ATOM 691 N N . ARG A 1 87 ? 4.973 -12.980 -2.969 1.00 93.25 87 ARG A N 1
ATOM 692 C CA . ARG A 1 87 ? 4.963 -12.549 -4.374 1.00 93.25 87 ARG A CA 1
ATOM 693 C C . ARG A 1 87 ? 5.838 -11.317 -4.624 1.00 93.25 87 ARG A C 1
ATOM 695 O O . ARG A 1 87 ? 5.634 -10.590 -5.591 1.00 93.25 87 ARG A O 1
ATOM 702 N N . MET A 1 88 ? 6.828 -11.089 -3.764 1.00 92.19 88 MET A N 1
ATOM 703 C CA . MET A 1 88 ? 7.788 -9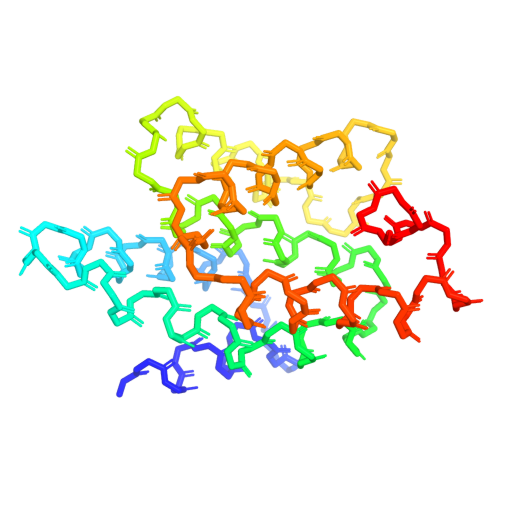.992 -3.897 1.00 92.19 88 MET A CA 1
ATOM 704 C C . MET A 1 88 ? 8.428 -9.950 -5.293 1.00 92.19 88 MET A C 1
ATOM 706 O O . MET A 1 88 ? 8.905 -10.964 -5.799 1.00 92.19 88 MET A O 1
ATOM 710 N N . GLY A 1 89 ? 8.431 -8.763 -5.904 1.00 86.31 89 GLY A N 1
ATOM 711 C CA . GLY A 1 89 ? 9.025 -8.519 -7.222 1.00 86.31 89 GLY A CA 1
ATOM 712 C C . GLY A 1 89 ? 8.209 -9.031 -8.415 1.00 86.31 89 GLY A C 1
ATOM 713 O O . GLY A 1 89 ? 8.616 -8.795 -9.551 1.00 86.31 89 GLY A O 1
ATOM 714 N N . LYS A 1 90 ? 7.062 -9.690 -8.197 1.00 91.25 90 LYS A N 1
ATOM 715 C CA . LYS A 1 90 ? 6.161 -10.124 -9.275 1.00 91.25 90 LYS A CA 1
ATOM 716 C C . LYS A 1 90 ? 5.177 -9.013 -9.646 1.00 91.25 90 LYS A C 1
ATOM 718 O O . LYS A 1 90 ? 4.715 -8.267 -8.787 1.00 91.25 90 LYS A O 1
ATOM 723 N N . LEU A 1 91 ? 4.861 -8.912 -10.937 1.00 90.56 91 LEU A N 1
ATOM 724 C CA . LEU A 1 91 ? 3.901 -7.942 -11.478 1.00 90.56 91 LEU A CA 1
ATOM 725 C C . LEU A 1 91 ? 2.972 -8.606 -12.504 1.00 90.56 91 LEU A C 1
ATOM 727 O O . LEU A 1 91 ? 2.769 -8.116 -13.617 1.00 90.56 91 LEU A O 1
ATOM 731 N N . GLU A 1 92 ? 2.416 -9.755 -12.131 1.00 92.12 92 GLU A N 1
ATOM 732 C CA . GLU A 1 92 ? 1.437 -10.472 -12.944 1.00 92.12 92 GLU A CA 1
ATOM 733 C C . GLU A 1 92 ? 0.051 -9.799 -12.845 1.00 92.12 92 GLU A C 1
ATOM 735 O O . GLU A 1 92 ? -0.199 -8.988 -11.945 1.00 92.12 92 GLU A O 1
ATOM 740 N N . 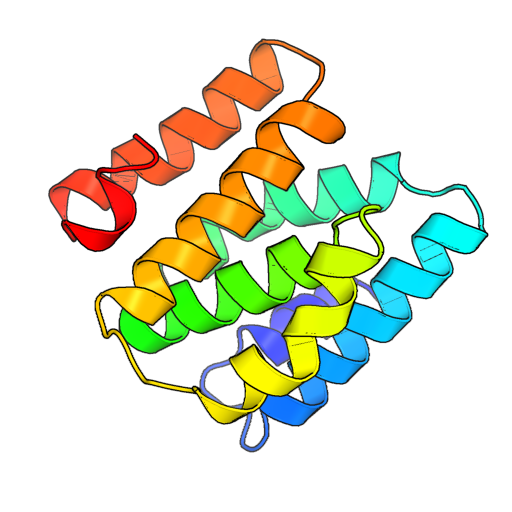PRO A 1 93 ? -0.909 -10.137 -13.728 1.00 89.44 93 PRO A N 1
ATOM 741 C CA . PRO A 1 93 ? -2.260 -9.576 -13.665 1.00 89.44 93 PRO A CA 1
ATOM 742 C C . PRO A 1 93 ? -2.948 -9.765 -12.305 1.00 89.44 93 PRO A C 1
ATOM 744 O O . PRO A 1 93 ? -3.751 -8.928 -11.896 1.00 89.44 93 PRO A O 1
ATOM 747 N N . VAL A 1 94 ? -2.628 -10.846 -11.585 1.00 90.94 94 VAL A N 1
ATOM 748 C CA . VAL A 1 94 ? -3.154 -11.098 -10.236 1.00 90.94 94 VAL A CA 1
ATOM 749 C C . VAL A 1 94 ? -2.601 -10.109 -9.202 1.00 90.94 94 VAL A C 1
ATOM 751 O O . VAL A 1 94 ? -3.362 -9.614 -8.375 1.00 90.94 94 VAL A O 1
ATOM 754 N N . ASP A 1 95 ? -1.323 -9.733 -9.301 1.00 91.94 95 ASP A N 1
ATOM 755 C CA . ASP A 1 95 ? -0.686 -8.765 -8.398 1.00 91.94 95 ASP A CA 1
ATOM 756 C C . ASP A 1 95 ? -1.302 -7.375 -8.575 1.00 91.94 95 ASP A C 1
ATOM 758 O O . ASP A 1 95 ? -1.616 -6.688 -7.603 1.00 91.94 95 ASP A O 1
ATOM 762 N N . ARG A 1 96 ? -1.586 -7.002 -9.830 1.00 90.44 96 ARG A N 1
ATOM 763 C CA . ARG A 1 96 ? -2.306 -5.763 -10.163 1.00 90.44 96 ARG A CA 1
ATOM 764 C C . ARG A 1 96 ? -3.718 -5.756 -9.576 1.00 90.44 96 ARG A C 1
ATOM 766 O O . ARG A 1 96 ? -4.160 -4.733 -9.061 1.00 90.44 96 ARG A O 1
ATOM 773 N N . LYS A 1 97 ? -4.420 -6.895 -9.599 1.00 91.31 97 LYS A N 1
ATOM 774 C CA . LYS A 1 97 ? -5.745 -7.021 -8.967 1.00 91.31 97 LYS A CA 1
ATOM 775 C C . LYS A 1 97 ? -5.670 -6.841 -7.451 1.00 91.31 97 LYS A C 1
ATOM 777 O O . LYS A 1 97 ? -6.507 -6.125 -6.908 1.00 91.31 97 LYS A O 1
ATOM 782 N N . TYR A 1 98 ? -4.683 -7.436 -6.776 1.00 93.56 98 TYR A N 1
ATOM 783 C CA . TYR A 1 98 ? -4.494 -7.245 -5.332 1.00 93.56 98 TYR A CA 1
ATOM 784 C C . TYR A 1 98 ? -4.199 -5.791 -4.980 1.00 93.56 98 TYR A C 1
ATOM 786 O O . TYR A 1 98 ? -4.797 -5.257 -4.048 1.00 93.56 98 TYR A O 1
ATOM 794 N N . PHE A 1 99 ? -3.337 -5.144 -5.762 1.00 93.75 99 PHE A N 1
ATOM 795 C CA . PHE A 1 99 ? -3.029 -3.731 -5.605 1.00 93.75 99 PHE A CA 1
ATOM 796 C C . PHE A 1 99 ? -4.282 -2.856 -5.716 1.00 93.75 99 PHE A C 1
ATOM 798 O O . PHE A 1 99 ? -4.582 -2.092 -4.801 1.00 93.75 99 PHE A O 1
ATOM 805 N N . ILE A 1 100 ? -5.057 -3.015 -6.794 1.00 91.50 100 ILE A N 1
ATOM 806 C CA . ILE A 1 100 ? -6.282 -2.234 -7.020 1.00 91.50 100 ILE A CA 1
ATOM 807 C C . ILE A 1 100 ? -7.307 -2.494 -5.917 1.00 91.50 100 ILE A C 1
ATOM 809 O O . ILE A 1 100 ? -7.930 -1.553 -5.430 1.00 91.50 100 ILE A O 1
ATOM 813 N N . LEU A 1 101 ? -7.483 -3.754 -5.513 1.00 93.25 101 LEU A N 1
ATOM 814 C CA . LEU A 1 101 ? -8.400 -4.120 -4.437 1.00 93.25 101 LEU A CA 1
ATOM 815 C C . LEU A 1 101 ? -8.018 -3.420 -3.127 1.00 93.25 101 LEU A C 1
ATOM 817 O O . LEU A 1 101 ? -8.875 -2.807 -2.495 1.00 93.25 101 LEU A O 1
ATOM 821 N N . ALA A 1 102 ? -6.740 -3.474 -2.745 1.00 94.44 102 ALA A N 1
ATOM 822 C CA . ALA A 1 102 ? -6.258 -2.867 -1.511 1.00 94.44 102 ALA A CA 1
ATOM 823 C C . ALA A 1 102 ? -6.328 -1.332 -1.545 1.00 94.44 102 ALA A C 1
ATOM 825 O O . ALA A 1 102 ? -6.748 -0.709 -0.571 1.00 94.44 102 ALA A O 1
ATOM 826 N N . ALA A 1 103 ? -5.978 -0.722 -2.680 1.00 93.19 103 ALA A N 1
ATOM 827 C CA . ALA A 1 103 ? -6.063 0.721 -2.875 1.00 93.19 103 ALA A CA 1
ATOM 828 C C . ALA A 1 103 ? -7.516 1.224 -2.827 1.00 93.19 103 ALA A C 1
ATOM 830 O O . ALA A 1 103 ? -7.800 2.218 -2.160 1.00 93.19 103 ALA A O 1
ATOM 831 N N . LYS A 1 104 ? -8.454 0.521 -3.480 1.00 91.31 104 LYS A N 1
ATOM 832 C CA . LYS A 1 104 ? -9.886 0.862 -3.444 1.00 91.31 104 LYS A CA 1
ATOM 833 C C . LYS A 1 104 ? -10.490 0.692 -2.054 1.00 91.31 104 LYS A C 1
ATOM 835 O O . LYS A 1 104 ? -11.292 1.530 -1.650 1.00 91.31 104 LYS A O 1
ATOM 840 N N . ASP A 1 105 ? -10.113 -0.356 -1.321 1.00 94.12 105 ASP A N 1
ATOM 841 C CA . ASP A 1 105 ? -10.540 -0.539 0.071 1.00 94.12 105 ASP A CA 1
ATOM 842 C C . ASP A 1 105 ? -10.097 0.651 0.932 1.00 94.12 105 ASP A C 1
ATOM 844 O O . ASP A 1 105 ? -10.931 1.264 1.597 1.00 94.12 105 ASP A O 1
ATOM 848 N N . PHE A 1 106 ? -8.828 1.062 0.836 1.00 93.00 106 PHE A N 1
ATOM 849 C CA . PHE A 1 106 ? -8.322 2.237 1.549 1.00 93.00 106 PHE A CA 1
ATOM 850 C C . PHE A 1 106 ? -9.050 3.528 1.142 1.00 93.00 106 PHE A C 1
ATOM 852 O O . PHE A 1 106 ? -9.503 4.279 2.008 1.00 93.00 106 PHE A O 1
ATOM 859 N N . TYR A 1 107 ? -9.219 3.767 -0.162 1.00 91.38 107 TYR A N 1
ATOM 860 C CA . TYR A 1 107 ? -9.913 4.947 -0.682 1.00 91.38 107 TYR A CA 1
ATOM 861 C C . TYR A 1 107 ? -11.356 5.043 -0.169 1.00 91.38 107 TYR A C 1
ATOM 863 O O . TYR A 1 107 ? -11.780 6.091 0.310 1.00 91.38 107 TYR A O 1
ATOM 871 N N . ASN A 1 108 ? -12.103 3.939 -0.209 1.00 89.88 108 ASN A N 1
ATOM 872 C CA . ASN A 1 108 ? -13.512 3.933 0.181 1.00 89.88 108 ASN A CA 1
ATOM 873 C C . ASN A 1 108 ? -13.718 3.986 1.699 1.00 89.88 108 ASN A C 1
ATOM 875 O O . ASN A 1 108 ? -14.698 4.569 2.156 1.00 89.88 108 ASN A O 1
ATOM 879 N N . THR A 1 109 ? -12.834 3.357 2.477 1.00 87.19 109 THR A N 1
ATOM 880 C CA . THR A 1 109 ? -13.036 3.192 3.927 1.00 87.19 109 THR A CA 1
ATOM 881 C C . THR A 1 109 ? -12.326 4.244 4.769 1.00 87.19 109 THR A C 1
ATOM 883 O O . THR A 1 109 ? -12.817 4.577 5.845 1.00 87.19 109 THR A O 1
ATOM 886 N N . GLN A 1 110 ? -11.185 4.769 4.311 1.00 84.50 110 GLN A N 1
ATOM 887 C CA . GLN A 1 110 ? -10.356 5.686 5.102 1.00 84.50 110 GLN A CA 1
ATOM 888 C C . GLN A 1 110 ? -10.253 7.085 4.505 1.00 84.50 110 GLN A C 1
ATOM 890 O O . GLN A 1 110 ? -10.044 8.035 5.256 1.00 84.50 110 GLN A O 1
ATOM 895 N N . VAL A 1 111 ? -10.435 7.258 3.193 1.00 84.62 111 VAL A N 1
ATOM 896 C CA . VAL A 1 111 ? -10.355 8.577 2.547 1.00 84.62 111 VAL A CA 1
ATOM 897 C C . VAL A 1 111 ? -11.747 9.216 2.469 1.00 84.62 111 VAL A C 1
ATOM 899 O O . VAL A 1 111 ? -12.484 9.081 1.490 1.00 84.62 111 VAL A O 1
ATOM 902 N N . ILE A 1 112 ? -12.123 9.903 3.550 1.00 81.25 112 ILE A N 1
ATOM 903 C CA . ILE A 1 112 ? -13.478 10.448 3.727 1.00 81.25 112 ILE A CA 1
ATOM 904 C C . ILE A 1 112 ? -13.635 11.809 3.036 1.00 81.25 112 ILE A C 1
ATOM 906 O O . ILE A 1 112 ? -14.595 12.012 2.297 1.00 81.25 112 ILE A O 1
ATOM 910 N N . ASP A 1 113 ? -12.698 12.735 3.250 1.00 87.00 113 ASP A N 1
ATOM 911 C CA . ASP A 1 113 ? -12.777 14.091 2.700 1.00 87.00 113 ASP A CA 1
ATOM 912 C C . ASP A 1 113 ? -12.346 14.177 1.233 1.00 87.00 113 ASP A C 1
ATOM 914 O O . ASP A 1 113 ? -11.435 13.492 0.758 1.00 87.00 113 ASP A O 1
ATOM 918 N N . GLU A 1 114 ? -13.007 15.084 0.516 1.00 85.19 114 GLU A N 1
ATOM 919 C CA . GLU A 1 114 ? -12.817 15.282 -0.917 1.00 85.19 114 GLU A CA 1
ATOM 920 C C . GLU A 1 114 ? -11.405 15.780 -1.258 1.00 85.19 114 GLU A C 1
ATOM 922 O O . GLU A 1 114 ? -10.829 15.366 -2.263 1.00 85.19 114 GLU A O 1
ATOM 927 N N . ALA A 1 115 ? -10.807 16.607 -0.395 1.00 86.69 115 ALA A N 1
ATOM 928 C CA . ALA A 1 115 ? -9.443 17.098 -0.574 1.00 86.69 115 ALA A CA 1
ATOM 929 C C . ALA A 1 115 ? -8.430 15.943 -0.605 1.00 86.69 115 ALA A C 1
ATOM 931 O O . ALA A 1 115 ? -7.625 15.844 -1.532 1.00 86.69 115 ALA A O 1
ATOM 932 N N . SER A 1 116 ? -8.517 15.012 0.347 1.00 86.25 116 SER A N 1
ATOM 933 C CA . SER A 1 116 ? -7.660 13.828 0.370 1.00 86.25 116 SER A CA 1
ATOM 934 C C . SER A 1 116 ? -7.950 12.871 -0.777 1.00 86.25 116 SER A C 1
ATOM 936 O O . SER A 1 116 ? -7.019 12.261 -1.297 1.00 86.25 116 SER A O 1
ATOM 938 N N . ARG A 1 117 ? -9.211 12.743 -1.214 1.00 88.38 117 ARG A N 1
ATOM 939 C CA . ARG A 1 117 ? -9.554 11.946 -2.406 1.00 88.38 117 ARG A CA 1
ATOM 940 C C . ARG A 1 117 ? -8.885 12.495 -3.658 1.00 88.38 117 ARG A C 1
ATOM 942 O O . ARG A 1 117 ? -8.321 11.723 -4.435 1.00 88.38 117 ARG A O 1
ATOM 949 N N . ARG A 1 118 ? -8.901 13.819 -3.834 1.00 88.00 118 ARG A N 1
ATOM 950 C CA . ARG A 1 118 ? -8.195 14.490 -4.932 1.00 88.00 118 ARG A CA 1
ATOM 951 C C . ARG A 1 118 ? -6.687 14.290 -4.814 1.00 88.00 118 ARG A C 1
ATOM 953 O O . ARG A 1 118 ? -6.073 13.896 -5.795 1.00 88.00 118 ARG A O 1
ATOM 960 N N . ALA A 1 119 ? -6.103 14.473 -3.628 1.00 88.25 119 ALA A N 1
ATOM 961 C CA . ALA A 1 119 ? -4.668 14.267 -3.407 1.00 88.25 119 ALA A CA 1
ATOM 962 C C . ALA A 1 119 ? -4.225 12.817 -3.691 1.00 88.25 119 ALA A C 1
ATOM 964 O O . ALA A 1 119 ? -3.194 12.591 -4.326 1.00 88.25 119 ALA A O 1
ATOM 965 N N . PHE A 1 120 ? -5.027 11.835 -3.268 1.00 89.56 120 PHE A N 1
ATOM 966 C CA . PHE A 1 120 ? -4.791 10.417 -3.539 1.00 89.56 120 PHE A CA 1
ATOM 967 C C . PHE A 1 120 ? -4.770 10.153 -5.047 1.00 89.56 120 PHE A C 1
ATOM 969 O O . PHE A 1 120 ? -3.787 9.639 -5.573 1.00 89.56 120 PHE A O 1
ATOM 976 N N . THR A 1 121 ? -5.827 10.572 -5.746 1.00 87.56 121 THR A N 1
ATOM 977 C CA . THR A 1 121 ? -5.979 10.356 -7.193 1.00 87.56 121 THR A CA 1
ATOM 978 C C . THR A 1 121 ? -4.884 11.083 -7.977 1.00 87.56 121 THR A C 1
ATOM 980 O O . THR A 1 121 ? -4.246 10.485 -8.837 1.00 87.56 121 THR A O 1
ATOM 983 N N . ALA A 1 122 ? -4.578 12.334 -7.616 1.00 87.56 122 ALA A N 1
ATOM 984 C CA . ALA A 1 122 ? -3.524 13.128 -8.245 1.00 87.56 122 ALA A CA 1
ATOM 985 C C . ALA A 1 122 ? -2.141 12.466 -8.133 1.00 87.56 122 ALA A C 1
ATOM 987 O O . ALA A 1 122 ? -1.359 12.508 -9.082 1.00 87.56 122 ALA A O 1
ATOM 988 N N . THR A 1 123 ? -1.852 11.811 -7.001 1.00 87.12 123 THR A N 1
ATOM 989 C CA . THR A 1 123 ? -0.584 11.092 -6.806 1.00 87.12 123 THR A CA 1
ATOM 990 C C . THR A 1 123 ? -0.432 9.955 -7.817 1.00 87.12 123 THR A C 1
ATOM 992 O O . THR A 1 123 ? 0.637 9.803 -8.403 1.00 87.12 123 THR A O 1
ATOM 995 N N . PHE A 1 124 ? -1.496 9.186 -8.069 1.00 86.25 124 PHE A N 1
ATOM 996 C CA . PHE A 1 124 ? -1.468 8.096 -9.049 1.00 86.25 124 PHE A CA 1
ATOM 997 C C . PHE A 1 124 ? -1.560 8.593 -10.495 1.00 86.25 124 PHE A C 1
ATOM 999 O O . PHE A 1 124 ? -0.869 8.055 -11.357 1.00 86.25 124 PHE A O 1
ATOM 1006 N N . GLN A 1 125 ? -2.323 9.656 -10.763 1.00 84.06 125 GLN A N 1
ATOM 1007 C CA . GLN A 1 125 ? -2.376 10.303 -12.077 1.00 84.06 125 GLN A CA 1
ATOM 1008 C C . GLN A 1 125 ? -0.994 10.784 -12.527 1.00 84.06 125 GLN A C 1
ATOM 1010 O O . GLN A 1 125 ? -0.596 10.506 -13.658 1.00 84.06 125 GLN A O 1
ATOM 1015 N N . ALA A 1 126 ? -0.224 11.413 -11.634 1.00 80.94 126 ALA A N 1
ATOM 1016 C CA . ALA A 1 126 ? 1.116 11.913 -11.938 1.00 80.94 126 ALA A CA 1
ATOM 1017 C C . ALA A 1 126 ? 2.099 10.819 -12.397 1.00 80.94 126 ALA A C 1
ATOM 1019 O O . ALA A 1 126 ? 3.022 11.109 -13.153 1.00 80.94 126 ALA A O 1
ATOM 1020 N N . VAL A 1 127 ? 1.902 9.570 -11.961 1.00 80.44 127 VAL A N 1
ATOM 1021 C CA . VAL A 1 127 ? 2.762 8.427 -12.324 1.00 80.44 127 VAL A CA 1
ATOM 1022 C C . VAL A 1 127 ? 2.128 7.481 -13.347 1.00 80.44 127 VAL A C 1
ATOM 1024 O O . VAL A 1 127 ? 2.817 6.626 -13.903 1.00 80.44 127 VAL A O 1
ATOM 1027 N N . SER A 1 128 ? 0.834 7.642 -13.637 1.00 75.75 128 SER A N 1
ATOM 1028 C CA . SER A 1 128 ? 0.093 6.837 -14.618 1.00 75.75 128 SER A CA 1
ATOM 1029 C C . SER A 1 128 ? 0.577 7.019 -16.055 1.00 75.75 128 SER A C 1
ATOM 1031 O O . SER A 1 128 ? 0.467 6.099 -16.861 1.00 75.75 128 SER A O 1
ATOM 1033 N N . THR A 1 129 ? 1.161 8.179 -16.360 1.00 63.09 129 THR A N 1
ATOM 1034 C CA . THR A 1 129 ? 1.808 8.476 -17.644 1.00 63.09 129 THR A CA 1
ATOM 1035 C C . THR A 1 129 ? 3.106 7.694 -17.836 1.00 63.09 129 THR A C 1
ATOM 1037 O O . THR A 1 129 ? 3.507 7.449 -18.971 1.00 63.09 129 THR A O 1
ATOM 1040 N N . THR A 1 130 ? 3.744 7.280 -16.739 1.00 63.31 130 THR A N 1
ATOM 1041 C CA . THR A 1 130 ? 5.034 6.581 -16.739 1.00 63.31 130 THR A CA 1
ATOM 1042 C C . THR A 1 130 ? 4.866 5.061 -16.732 1.00 63.31 130 THR A C 1
ATOM 1044 O O . THR A 1 130 ? 5.659 4.364 -17.360 1.00 63.31 130 THR A O 1
ATOM 1047 N N . ASP A 1 131 ? 3.843 4.525 -16.053 1.00 68.31 131 ASP A N 1
ATOM 1048 C CA . ASP A 1 131 ? 3.563 3.083 -16.043 1.00 68.31 131 ASP A CA 1
ATOM 1049 C C . ASP A 1 131 ? 2.056 2.779 -15.988 1.00 68.31 131 ASP A C 1
ATOM 1051 O O . ASP A 1 131 ? 1.336 3.192 -15.071 1.00 68.31 131 ASP A O 1
ATOM 1055 N N . ALA A 1 132 ? 1.588 1.964 -16.941 1.00 72.50 132 ALA A N 1
ATOM 1056 C CA . ALA A 1 132 ? 0.202 1.510 -17.045 1.00 72.50 132 ALA A CA 1
ATOM 1057 C C . ALA A 1 132 ? -0.295 0.749 -15.797 1.00 72.50 132 ALA A C 1
ATOM 1059 O O . ALA A 1 132 ? -1.499 0.565 -15.621 1.00 72.50 132 ALA A O 1
ATOM 1060 N N . ALA A 1 133 ? 0.602 0.302 -14.909 1.00 70.12 133 ALA A N 1
ATOM 1061 C CA . ALA A 1 133 ? 0.249 -0.259 -13.605 1.00 70.12 133 ALA A CA 1
ATOM 1062 C C . ALA A 1 133 ? -0.546 0.692 -12.708 1.00 70.12 133 ALA A C 1
ATOM 1064 O O . ALA A 1 133 ? -1.378 0.217 -11.934 1.00 70.12 133 ALA A O 1
ATOM 1065 N N . TYR A 1 134 ? -0.343 2.001 -12.842 1.00 75.25 134 TYR A N 1
ATOM 1066 C CA . TYR A 1 134 ? -1.043 3.002 -12.037 1.00 75.25 134 TYR A CA 1
ATOM 1067 C C . TYR A 1 134 ? -2.293 3.566 -12.719 1.00 75.25 134 TYR A C 1
ATOM 1069 O O . TYR A 1 134 ? -3.157 4.111 -12.038 1.00 75.25 134 TYR A O 1
ATOM 1077 N N . ALA A 1 135 ? -2.439 3.378 -14.034 1.00 70.88 135 ALA A N 1
ATOM 1078 C CA . ALA A 1 135 ? -3.527 3.952 -14.829 1.00 70.88 135 ALA A CA 1
ATOM 1079 C C . ALA A 1 135 ? -4.936 3.517 -14.386 1.00 70.88 135 ALA A C 1
ATOM 1081 O O . ALA A 1 135 ? -5.900 4.228 -14.627 1.00 70.88 135 ALA A O 1
ATOM 1082 N N . LEU A 1 136 ? -5.072 2.372 -13.710 1.00 65.94 136 LEU A N 1
ATOM 1083 C CA . LEU A 1 136 ? -6.364 1.881 -13.209 1.00 65.94 136 LEU A CA 1
ATOM 1084 C C . LEU A 1 136 ? -6.803 2.522 -11.876 1.00 65.94 136 LEU A C 1
ATOM 1086 O O . LEU A 1 136 ? -7.900 2.227 -11.396 1.00 65.94 136 LEU A O 1
ATOM 1090 N N . LEU A 1 137 ? -5.945 3.343 -11.260 1.00 61.03 137 LEU A N 1
ATOM 1091 C CA . LEU A 1 137 ? -6.225 4.119 -10.042 1.00 61.03 137 LEU A CA 1
ATOM 1092 C C . LEU A 1 137 ? -6.220 5.640 -10.275 1.00 61.03 137 LEU A C 1
ATOM 1094 O O . LEU A 1 137 ? -6.483 6.388 -9.333 1.00 61.03 137 LEU A O 1
ATOM 1098 N N . ALA A 1 138 ? -5.879 6.066 -11.492 1.00 56.00 138 ALA A N 1
ATOM 1099 C CA . ALA A 1 138 ? -5.911 7.446 -11.965 1.00 56.00 138 ALA A CA 1
ATOM 1100 C C . ALA A 1 138 ? -7.333 7.853 -12.378 1.00 56.00 138 ALA A C 1
ATOM 1102 O O . ALA A 1 138 ? -7.655 9.052 -12.207 1.00 56.00 138 ALA A O 1
#

Foldseek 3Di:
DLVVLLCLLLDPPNPCNLVSLVVLLVVLVVCVVVVNLLVLLVSLLVCLLSLLPRPPNLQSLLSLLSSLLSSAPDPVSVVCNVVSSVCHSDDDPVSLVSSVVSLVRCCVPPVDDPVSNCSQLVSLVVSCVVDVSSVVSD

pLDDT: mean 88.38, std 7.38, range [56.0, 95.88]

Organism: Strongylocentrotus purpuratus (NCBI:txid7668)

Sequence (138 aa):
IMNKVIGEFLSNQQPHPQLMATVVFKVFGNLHRNGQTQSVRDWVMLSLSNFTQRTPVAMAIWSLTCFFISASTNKWLRALLSHVINRMGKLEPVDRKYFILAAKDFYNTQVIDEASRRAFTATFQAVSTTDAAYALLA

Secondary structure (DSSP, 8-state):
-HHHHHHHHH-TT-S-HHHHHHHHHHHHHHHHHTT-HHHHHHHHHHHHHHHHT-SSHHHHHHHHHHHHHHH---HHHHHTHHHHHTTTT---HHHHHHHHHHHHHHHHHH--SHHHHHHHHHHHHHHHTT-TTTTTT-

InterPro domains:
  IPR028426 Huntingtin family [PTHR10170] (1-137)
  IPR048413 Huntingtin, C-terminal HEAT repeats [PF20927] (1-106)